Protein AF-A0AA38JMB7-F1 (afdb_monomer)

Solvent-accessible surface area (backbone atoms only — not comparable to full-atom values): 7090 Å² total; per-residue (Å²): 128,72,44,64,70,57,45,53,58,52,50,62,56,20,74,80,43,98,53,33,66,60,26,39,43,37,47,50,30,49,42,51,39,57,38,45,77,69,72,46,50,52,70,56,48,53,53,50,52,55,48,39,54,51,49,36,51,78,70,70,38,51,70,57,52,64,69,42,46,64,52,52,50,52,54,51,50,42,32,75,75,71,37,88,68,64,55,73,66,75,61,78,40,75,66,17,35,50,53,49,51,55,49,50,56,48,49,77,73,43,95,64,89,73,86,53,61,64,92,76,72,40,134

Sequence (123 aa):
MLSQSKTAKLLERCVDEECPELAMEEILSAYVAWKFIRGQSCALVMQKLRYLTIYLRVTGRQWVLERIRQVLMVIATELSLGGGLIGACPGNTSLGKQVWNDLRRKLSTTSYTSNTDPEYGGP

pLDDT: mean 81.99, std 15.2, range [36.66, 94.69]

Secondary structure (DSSP, 8-state):
---HHHHHHHHHHGGGSSSHHHHHHHHHHHHHHHHHHTT--HHHHHHHHHHHHHHHHHTT-HHHHHHTHHHHHHHHHHHHTTSTTTT-S---SHHHHHHHHHHHHHHHHS-------GGGT--

Foldseek 3Di:
DLDLVVLLVLLVCLVVWPHSLLSNLLSLLLSLVVCVLVVDALVVSLVRLVVSLVVCVVVVVVVSCVSCVVSNVVQNVCSVVGVPCRNVRDQPIPSSVVSVVVSVVVVVVDPDPPPDPVVVPDD

Structure (mmCIF, N/CA/C/O backbone):
data_AF-A0AA38JMB7-F1
#
_entry.id   AF-A0AA38JMB7-F1
#
loop_
_atom_site.group_PDB
_atom_site.id
_atom_site.type_symbol
_atom_site.label_atom_id
_atom_site.label_alt_id
_atom_site.label_comp_id
_atom_site.label_asym_id
_atom_site.label_entity_id
_atom_site.label_seq_id
_atom_site.pdbx_PDB_ins_code
_atom_site.Cartn_x
_atom_site.Cartn_y
_atom_site.Cartn_z
_atom_site.occupancy
_atom_site.B_iso_or_equiv
_atom_site.auth_seq_id
_atom_site.auth_comp_id
_atom_site.auth_asym_id
_atom_site.auth_atom_id
_atom_site.pdbx_PDB_model_num
ATOM 1 N N . MET A 1 1 ? 7.897 -9.491 2.025 1.00 72.19 1 MET A N 1
ATOM 2 C CA . MET A 1 1 ? 7.757 -8.112 2.552 1.00 72.19 1 MET A CA 1
ATOM 3 C C . MET A 1 1 ? 6.605 -7.425 1.824 1.00 72.19 1 MET A C 1
ATOM 5 O O . MET A 1 1 ? 6.326 -7.819 0.695 1.00 72.19 1 MET A O 1
ATOM 9 N N . LEU A 1 2 ? 5.860 -6.575 2.547 1.00 80.00 2 LEU A N 1
ATOM 10 C CA . LEU A 1 2 ? 4.543 -6.005 2.202 1.00 80.00 2 LEU A CA 1
ATOM 11 C C . LEU A 1 2 ? 3.664 -6.930 1.331 1.00 80.00 2 LEU A C 1
ATOM 13 O O . LEU A 1 2 ? 3.451 -6.707 0.136 1.00 80.00 2 LEU A O 1
ATOM 17 N N . SER A 1 3 ? 3.215 -8.040 1.930 1.00 88.19 3 SER A N 1
ATOM 18 C CA . SER A 1 3 ? 2.139 -8.875 1.379 1.00 88.19 3 SER A CA 1
ATOM 19 C C . SER A 1 3 ? 0.791 -8.174 1.554 1.00 88.19 3 SER A C 1
ATOM 21 O O . SER A 1 3 ? 0.676 -7.278 2.382 1.00 88.19 3 SER A O 1
ATOM 23 N N . GLN A 1 4 ? -0.242 -8.624 0.837 1.00 88.12 4 GLN A N 1
ATOM 24 C CA . GLN A 1 4 ? -1.608 -8.108 1.012 1.00 88.12 4 GLN A CA 1
ATOM 25 C C . GLN A 1 4 ? -2.066 -8.182 2.472 1.00 88.12 4 GLN A C 1
ATOM 27 O O . GLN A 1 4 ? -2.550 -7.193 3.009 1.00 88.12 4 GLN A O 1
ATOM 32 N N . SER A 1 5 ? -1.819 -9.312 3.145 1.00 91.00 5 SER A N 1
ATOM 33 C CA . SER A 1 5 ? -2.179 -9.481 4.554 1.00 91.00 5 SER A CA 1
ATOM 34 C C . SER A 1 5 ? -1.413 -8.542 5.488 1.00 91.00 5 SER A C 1
ATOM 36 O O . SER A 1 5 ? -2.013 -7.963 6.388 1.00 91.00 5 SER A O 1
ATOM 38 N N . LYS A 1 6 ? -0.099 -8.353 5.279 1.00 92.56 6 LYS A N 1
ATOM 39 C CA . LYS A 1 6 ? 0.703 -7.439 6.107 1.00 92.56 6 LYS A CA 1
ATOM 40 C C . LYS A 1 6 ? 0.275 -5.990 5.880 1.00 92.56 6 LYS A C 1
ATOM 42 O O . LYS A 1 6 ? 0.127 -5.259 6.849 1.00 92.56 6 LYS A O 1
ATOM 47 N N . THR A 1 7 ? 0.050 -5.593 4.629 1.00 92.62 7 THR A N 1
ATOM 48 C CA . THR A 1 7 ? -0.422 -4.248 4.281 1.00 92.62 7 THR A CA 1
ATOM 49 C C . THR A 1 7 ? -1.805 -3.979 4.861 1.00 92.62 7 THR A C 1
ATOM 51 O O . THR A 1 7 ? -1.993 -2.941 5.475 1.00 92.62 7 THR A O 1
ATOM 54 N N . ALA A 1 8 ? -2.739 -4.929 4.779 1.00 92.75 8 ALA A N 1
ATOM 55 C CA . ALA A 1 8 ? -4.064 -4.778 5.378 1.00 92.75 8 ALA A CA 1
ATOM 56 C C . ALA A 1 8 ? -4.011 -4.555 6.899 1.00 92.75 8 ALA A C 1
ATOM 58 O O . ALA A 1 8 ? -4.694 -3.673 7.403 1.00 92.75 8 ALA A O 1
ATOM 59 N N . LYS A 1 9 ? -3.157 -5.299 7.616 1.00 93.31 9 LYS A N 1
ATOM 60 C CA . LYS A 1 9 ? -2.947 -5.100 9.062 1.00 93.31 9 LYS A CA 1
ATOM 61 C C . LYS A 1 9 ? -2.316 -3.745 9.389 1.00 93.31 9 LYS A C 1
ATOM 63 O O . LYS A 1 9 ? -2.624 -3.168 10.421 1.00 93.31 9 LYS A O 1
ATOM 68 N N . LEU A 1 10 ? -1.406 -3.256 8.544 1.00 93.25 10 LEU A N 1
ATOM 69 C CA . LEU A 1 10 ? -0.801 -1.934 8.726 1.00 93.25 10 LEU A CA 1
ATOM 70 C C . LEU A 1 10 ? -1.831 -0.822 8.509 1.00 93.25 10 LEU A C 1
ATOM 72 O O . LEU A 1 10 ? -1.884 0.093 9.316 1.00 93.25 10 LEU A O 1
ATOM 76 N N . LEU A 1 11 ? -2.679 -0.949 7.484 1.00 92.88 11 LEU A N 1
ATOM 77 C CA . LEU A 1 11 ? -3.748 0.012 7.204 1.00 92.88 11 LEU A CA 1
ATOM 78 C C . LEU A 1 11 ? -4.796 0.078 8.323 1.00 92.88 11 LEU A C 1
ATOM 80 O O . LEU A 1 11 ? -5.302 1.153 8.613 1.00 92.88 11 LEU A O 1
ATOM 84 N N . GLU A 1 12 ? -5.105 -1.043 8.980 1.00 92.06 12 GLU A N 1
ATOM 85 C CA . GLU A 1 12 ? -5.989 -1.026 10.156 1.00 92.06 12 GLU A CA 1
ATOM 86 C C . GLU A 1 12 ? -5.397 -0.225 11.318 1.00 92.06 12 GLU A C 1
ATOM 88 O O . GLU A 1 12 ? -6.123 0.498 11.991 1.00 92.06 12 GLU A O 1
ATOM 93 N N . ARG A 1 13 ? -4.078 -0.312 11.523 1.00 92.00 13 ARG A N 1
ATOM 94 C CA . ARG A 1 13 ? -3.378 0.408 12.596 1.00 92.00 13 ARG A CA 1
ATOM 95 C C . ARG A 1 13 ? -3.256 1.910 12.345 1.00 92.00 13 ARG A C 1
ATOM 97 O O . ARG A 1 13 ? -2.935 2.640 13.271 1.00 92.00 13 ARG A O 1
ATOM 104 N N . CYS A 1 14 ? -3.512 2.383 11.125 1.00 90.81 14 CYS A N 1
ATOM 105 C CA . CYS A 1 14 ? -3.469 3.812 10.814 1.00 90.81 14 CYS A CA 1
ATOM 106 C C . CYS A 1 14 ? -4.513 4.630 11.571 1.00 90.81 14 CYS A C 1
ATOM 108 O O . CYS A 1 14 ? -4.326 5.830 11.702 1.00 90.81 14 CYS A O 1
ATOM 110 N N . VAL A 1 15 ? -5.597 4.015 12.058 1.00 87.69 15 VAL A N 1
ATOM 111 C CA . VAL A 1 15 ? -6.613 4.717 12.865 1.00 87.69 15 VAL A CA 1
ATOM 112 C C . VAL A 1 15 ? -6.030 5.316 14.143 1.00 87.69 15 VAL A C 1
ATOM 114 O O . VAL A 1 15 ? -6.556 6.315 14.620 1.00 87.69 15 VAL A O 1
ATOM 117 N N . ASP A 1 16 ? -4.942 4.744 14.657 1.00 87.06 16 ASP A N 1
ATOM 118 C CA . ASP A 1 16 ? -4.295 5.202 15.886 1.00 87.06 16 ASP A CA 1
ATOM 119 C C . ASP A 1 16 ? -3.261 6.323 15.640 1.00 87.06 16 ASP A C 1
ATOM 121 O O . ASP A 1 16 ? -2.643 6.809 16.587 1.00 87.06 16 ASP A O 1
ATOM 125 N N . GLU A 1 17 ? -3.024 6.719 14.383 1.00 88.44 17 GLU A N 1
ATOM 126 C CA . GLU A 1 17 ? -2.111 7.817 14.039 1.00 88.44 17 GLU A CA 1
ATOM 127 C C . GLU A 1 17 ? -2.800 9.180 14.143 1.00 88.44 17 GLU A C 1
ATOM 129 O O . GLU A 1 17 ? -4.005 9.308 13.945 1.00 88.44 17 GLU A O 1
ATOM 134 N N . GLU A 1 18 ? -2.003 10.225 14.374 1.00 85.38 18 GLU A N 1
ATOM 135 C CA . GLU A 1 18 ? -2.478 11.616 14.403 1.00 85.38 18 GLU A CA 1
ATOM 136 C C . GLU A 1 18 ? -3.096 12.043 13.059 1.00 85.38 18 GLU A C 1
ATOM 138 O O . GLU A 1 18 ? -4.102 12.748 13.028 1.00 85.38 18 GLU A O 1
ATOM 143 N N . CYS A 1 19 ? -2.534 11.542 11.951 1.00 86.38 19 CYS A N 1
ATOM 144 C CA . CYS A 1 19 ? -3.030 11.749 10.590 1.00 86.38 19 CYS A CA 1
ATOM 145 C C . CYS A 1 19 ? -3.233 10.394 9.880 1.00 86.38 19 CYS A C 1
ATOM 147 O O . CYS A 1 19 ? -2.351 9.959 9.126 1.00 86.38 19 CYS A O 1
ATOM 149 N N . PRO A 1 20 ? -4.374 9.710 10.096 1.00 88.06 20 PRO A N 1
ATOM 150 C CA . PRO A 1 20 ? -4.629 8.375 9.555 1.00 88.06 20 PRO A CA 1
ATOM 151 C C . PRO A 1 20 ? -4.536 8.294 8.030 1.00 88.06 20 PRO A C 1
ATOM 153 O O . PRO A 1 20 ? -3.947 7.354 7.499 1.00 88.06 20 PRO A O 1
ATOM 156 N N . GLU A 1 21 ? -5.086 9.276 7.314 1.00 87.31 21 GLU A N 1
ATOM 157 C CA . GLU A 1 21 ? -5.084 9.316 5.849 1.00 87.31 21 GLU A CA 1
ATOM 158 C C . GLU A 1 21 ? -3.659 9.380 5.287 1.00 87.31 21 GLU A C 1
ATOM 160 O O . GLU A 1 21 ? -3.319 8.619 4.379 1.00 87.31 21 GLU A O 1
ATOM 165 N N . LEU A 1 22 ? -2.806 10.220 5.883 1.00 87.75 22 LEU A N 1
ATOM 166 C CA . LEU A 1 22 ? -1.402 10.349 5.495 1.00 87.75 22 LEU A CA 1
ATOM 167 C C . LEU A 1 22 ? -0.626 9.056 5.786 1.00 87.75 22 LEU A C 1
ATOM 169 O O . LEU A 1 22 ? 0.140 8.586 4.948 1.00 87.75 22 LEU A O 1
ATOM 173 N N . ALA A 1 23 ? -0.872 8.417 6.934 1.00 90.31 23 ALA A N 1
ATOM 174 C CA . ALA A 1 23 ? -0.248 7.134 7.259 1.00 90.31 23 ALA A CA 1
ATOM 175 C C . ALA A 1 23 ? -0.637 6.042 6.248 1.00 90.31 23 ALA A C 1
ATOM 177 O O . ALA A 1 23 ? 0.200 5.236 5.828 1.00 90.31 23 ALA A O 1
ATOM 178 N N . MET A 1 24 ? -1.907 6.015 5.830 1.00 91.44 24 MET A N 1
ATOM 179 C CA . MET A 1 24 ? -2.388 5.083 4.812 1.00 91.44 24 MET A CA 1
ATOM 180 C C . MET A 1 24 ? -1.741 5.342 3.447 1.00 91.44 24 MET A C 1
ATOM 182 O O . MET A 1 24 ? -1.373 4.381 2.764 1.00 91.44 24 MET A O 1
ATOM 186 N N . GLU A 1 25 ? -1.562 6.607 3.061 1.00 89.62 25 GLU A N 1
ATOM 187 C CA . GLU A 1 25 ? -0.830 6.998 1.852 1.00 89.62 25 GLU A CA 1
ATOM 188 C C . GLU A 1 25 ? 0.623 6.531 1.886 1.00 89.62 25 GLU A C 1
ATOM 190 O O . GLU A 1 25 ? 1.083 5.879 0.943 1.00 89.62 25 GLU A O 1
ATOM 195 N N . GLU A 1 26 ? 1.328 6.764 2.990 1.00 90.25 26 GLU A N 1
ATOM 196 C CA . GLU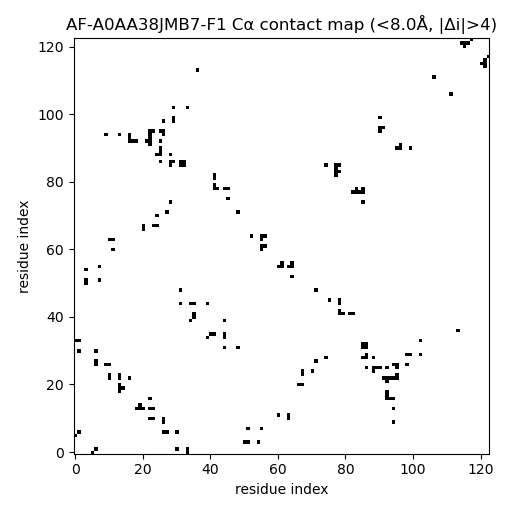 A 1 26 ? 2.715 6.332 3.170 1.00 90.25 26 GLU A CA 1
ATOM 197 C C . GLU A 1 26 ? 2.842 4.798 3.075 1.00 90.25 26 GLU A C 1
ATOM 199 O O . GLU A 1 26 ? 3.755 4.283 2.420 1.00 90.25 26 GLU A O 1
ATOM 204 N N . ILE A 1 27 ? 1.902 4.044 3.661 1.00 92.12 27 ILE A N 1
ATOM 205 C CA . ILE A 1 27 ? 1.879 2.570 3.602 1.00 92.12 27 ILE A CA 1
ATOM 206 C C . ILE A 1 27 ? 1.575 2.053 2.196 1.00 92.12 27 ILE A C 1
ATOM 208 O O . ILE A 1 27 ? 2.197 1.077 1.755 1.00 92.12 27 ILE A O 1
ATOM 212 N N . LEU A 1 28 ? 0.615 2.655 1.491 1.00 91.38 28 LEU A N 1
ATOM 213 C CA . LEU A 1 28 ? 0.279 2.262 0.121 1.00 91.38 28 LEU A CA 1
ATOM 214 C C . LEU A 1 28 ? 1.421 2.599 -0.835 1.00 91.38 28 LEU A C 1
ATOM 216 O O . LEU A 1 28 ? 1.809 1.742 -1.630 1.00 91.38 28 LEU A O 1
ATOM 220 N N . SER A 1 29 ? 2.034 3.770 -0.690 1.00 89.62 29 SER A N 1
ATOM 221 C CA . SER A 1 29 ? 3.225 4.165 -1.444 1.00 89.62 29 SER A CA 1
ATOM 222 C C . SER A 1 29 ? 4.366 3.173 -1.225 1.00 89.62 29 SER A C 1
ATOM 224 O O . SER A 1 29 ? 4.923 2.647 -2.187 1.00 89.62 29 SER A O 1
ATOM 226 N N . ALA A 1 30 ? 4.641 2.792 0.027 1.00 90.19 30 ALA A N 1
ATOM 227 C CA . ALA A 1 30 ? 5.642 1.773 0.335 1.00 90.19 30 ALA A CA 1
ATOM 228 C C . ALA A 1 30 ? 5.281 0.386 -0.236 1.00 90.19 30 ALA A C 1
ATOM 230 O O . ALA A 1 30 ? 6.162 -0.362 -0.673 1.00 90.19 30 ALA A O 1
ATOM 231 N N . TYR A 1 31 ? 3.994 0.012 -0.255 1.00 91.69 31 TYR A N 1
ATOM 232 C CA . TYR A 1 31 ? 3.532 -1.248 -0.854 1.00 91.69 31 TYR A CA 1
ATOM 233 C C . TYR A 1 31 ? 3.840 -1.309 -2.347 1.00 91.69 31 TYR A C 1
ATOM 235 O O . TYR A 1 31 ? 4.318 -2.345 -2.821 1.00 91.69 31 TYR A O 1
ATOM 243 N N . VAL A 1 32 ? 3.569 -0.216 -3.057 1.00 90.38 32 VAL A N 1
ATOM 244 C CA . VAL A 1 32 ? 3.762 -0.066 -4.501 1.00 90.38 32 VAL A CA 1
ATOM 245 C C . VAL A 1 32 ? 5.251 0.032 -4.832 1.00 90.38 32 VAL A C 1
ATOM 247 O O . VAL A 1 32 ? 5.731 -0.760 -5.644 1.00 90.38 32 VAL A O 1
ATOM 250 N N . ALA A 1 33 ? 6.011 0.873 -4.123 1.00 88.25 33 ALA A N 1
ATOM 251 C CA . ALA A 1 33 ? 7.467 0.976 -4.252 1.00 88.25 33 ALA A CA 1
ATOM 252 C C . ALA A 1 33 ? 8.148 -0.389 -4.072 1.00 88.25 33 ALA A C 1
ATOM 254 O O . ALA A 1 33 ? 8.987 -0.796 -4.872 1.00 88.25 33 ALA A O 1
ATOM 255 N N . TRP A 1 34 ? 7.715 -1.177 -3.082 1.00 87.75 34 TRP A N 1
ATOM 256 C CA . TRP A 1 34 ? 8.228 -2.532 -2.890 1.00 87.75 34 TRP A CA 1
ATOM 257 C C . TRP A 1 34 ? 7.942 -3.479 -4.070 1.00 87.75 34 TRP A C 1
ATOM 259 O O . TRP A 1 34 ? 8.683 -4.443 -4.275 1.00 87.75 34 TRP A O 1
ATOM 269 N N . LYS A 1 35 ? 6.869 -3.269 -4.844 1.00 89.38 35 LYS A N 1
ATOM 270 C CA . LYS A 1 35 ? 6.635 -4.054 -6.069 1.00 89.38 35 LYS A CA 1
ATOM 271 C C . LYS A 1 35 ? 7.585 -3.637 -7.183 1.00 89.38 35 LYS A C 1
ATOM 273 O O . LYS A 1 35 ? 8.150 -4.524 -7.820 1.00 89.38 35 LYS A O 1
ATOM 278 N N . PHE A 1 36 ? 7.804 -2.338 -7.355 1.00 85.19 36 PHE A N 1
ATOM 279 C CA . PHE A 1 36 ? 8.742 -1.810 -8.346 1.00 85.19 36 PHE A CA 1
ATOM 280 C C . PHE A 1 36 ? 10.177 -2.242 -8.097 1.00 85.19 36 PHE A C 1
ATOM 282 O O . PHE A 1 36 ? 10.816 -2.767 -9.000 1.00 85.19 36 PHE A O 1
ATOM 289 N N . ILE A 1 37 ? 10.638 -2.145 -6.851 1.00 83.94 37 ILE A N 1
ATOM 290 C CA . ILE A 1 37 ? 11.958 -2.628 -6.418 1.00 83.94 37 ILE A CA 1
ATOM 291 C C . ILE A 1 37 ? 12.193 -4.092 -6.819 1.00 83.94 37 ILE A C 1
ATOM 293 O O . ILE A 1 37 ? 13.315 -4.499 -7.094 1.00 83.94 37 ILE A O 1
ATOM 297 N N . ARG A 1 38 ? 11.132 -4.904 -6.872 1.00 83.81 38 ARG A N 1
ATOM 298 C CA . ARG A 1 38 ? 11.200 -6.312 -7.287 1.00 83.81 38 ARG A CA 1
ATOM 299 C C . ARG A 1 38 ? 11.057 -6.518 -8.800 1.00 83.81 38 ARG A C 1
ATOM 301 O O . ARG A 1 38 ? 10.746 -7.633 -9.218 1.00 83.81 38 ARG A O 1
ATOM 308 N N . GLY A 1 39 ? 11.228 -5.469 -9.600 1.00 82.88 39 GLY A N 1
ATOM 309 C CA . GLY A 1 39 ? 11.166 -5.506 -11.061 1.00 82.88 39 GLY A CA 1
ATOM 310 C C . GLY A 1 39 ? 9.758 -5.677 -11.636 1.00 82.88 39 GLY A C 1
ATOM 311 O O . GLY A 1 39 ? 9.616 -6.136 -12.766 1.00 82.88 39 GLY A O 1
ATOM 312 N N . GLN A 1 40 ? 8.698 -5.379 -10.876 1.00 87.38 40 GLN A N 1
ATOM 313 C CA . GLN A 1 40 ? 7.332 -5.477 -11.407 1.00 87.38 40 GLN A CA 1
ATOM 314 C C . GLN A 1 40 ? 6.998 -4.260 -12.274 1.00 87.38 40 GLN A C 1
ATOM 316 O O . GLN A 1 40 ? 7.248 -3.128 -11.873 1.00 87.38 40 GLN A O 1
ATOM 321 N N . SER A 1 41 ? 6.380 -4.498 -13.433 1.00 88.62 41 SER A N 1
ATOM 322 C CA . SER A 1 41 ? 5.879 -3.437 -14.314 1.00 88.62 41 SER A CA 1
ATOM 323 C C . SER A 1 41 ? 4.659 -2.729 -13.721 1.00 88.62 41 SER A C 1
ATOM 325 O O . SER A 1 41 ? 3.905 -3.329 -12.950 1.00 88.62 41 SER A O 1
ATOM 327 N N . CYS A 1 42 ? 4.391 -1.487 -14.141 1.00 88.62 42 CYS A N 1
ATOM 328 C CA . CYS A 1 42 ? 3.235 -0.711 -13.672 1.00 88.62 42 CYS A CA 1
ATOM 329 C C . CYS A 1 42 ? 1.909 -1.478 -13.796 1.00 88.62 42 CYS A C 1
ATOM 331 O O . CYS A 1 42 ? 1.098 -1.463 -12.871 1.00 88.62 42 CYS A O 1
ATOM 333 N N . ALA A 1 43 ? 1.715 -2.222 -14.892 1.00 89.12 43 ALA A N 1
ATOM 334 C CA . ALA A 1 43 ? 0.528 -3.052 -15.107 1.00 89.12 43 ALA A CA 1
ATOM 335 C C . ALA A 1 43 ? 0.373 -4.148 -14.035 1.00 89.12 43 ALA A C 1
ATOM 337 O O . ALA A 1 43 ? -0.709 -4.329 -13.470 1.00 89.12 43 ALA A O 1
ATOM 338 N N . LEU A 1 44 ? 1.465 -4.846 -13.699 1.00 90.31 44 LEU A N 1
ATOM 339 C CA . LEU A 1 44 ? 1.469 -5.844 -12.627 1.00 90.31 44 LEU A CA 1
ATOM 340 C C . LEU A 1 44 ? 1.204 -5.197 -11.267 1.00 90.31 44 LEU A C 1
ATOM 342 O O . LEU A 1 44 ? 0.432 -5.737 -10.475 1.00 90.31 44 LEU A O 1
ATOM 346 N N . VAL A 1 45 ? 1.794 -4.034 -10.991 1.00 90.75 45 VAL A N 1
ATOM 347 C CA . VAL A 1 45 ? 1.571 -3.314 -9.730 1.00 90.75 45 VAL A CA 1
ATOM 348 C C . VAL A 1 45 ? 0.114 -2.859 -9.596 1.00 90.75 45 VAL A C 1
ATOM 350 O O . VAL A 1 45 ? -0.494 -3.058 -8.542 1.00 90.75 45 VAL A O 1
ATOM 353 N N . MET A 1 46 ? -0.494 -2.366 -10.675 1.00 91.12 46 MET A N 1
ATOM 354 C CA . MET A 1 46 ? -1.914 -2.010 -10.724 1.00 91.12 46 MET A CA 1
ATOM 355 C C . MET A 1 46 ? -2.815 -3.229 -10.470 1.00 91.12 46 MET A C 1
ATOM 357 O O . MET A 1 46 ? -3.763 -3.161 -9.683 1.00 91.12 46 MET A O 1
ATOM 361 N N . GLN A 1 47 ? -2.476 -4.390 -11.037 1.00 92.88 47 GLN A N 1
ATOM 362 C CA . GLN A 1 47 ? -3.165 -5.648 -10.734 1.00 92.88 47 GLN A CA 1
ATOM 363 C C . GLN A 1 47 ? -3.018 -6.040 -9.253 1.00 92.88 47 GLN A C 1
ATOM 365 O O . GLN A 1 47 ? -3.980 -6.500 -8.631 1.00 92.88 47 GLN A O 1
ATOM 370 N N . LYS A 1 48 ? -1.843 -5.831 -8.643 1.00 92.19 48 LYS A N 1
ATOM 371 C CA . LYS A 1 48 ? -1.630 -6.085 -7.208 1.00 92.19 48 LYS A CA 1
ATOM 372 C C . LYS A 1 48 ? -2.444 -5.144 -6.321 1.00 92.19 48 LYS A C 1
ATOM 374 O O . LYS A 1 48 ? -2.981 -5.619 -5.319 1.00 92.19 48 LYS A O 1
ATOM 379 N N . LEU A 1 49 ? -2.594 -3.873 -6.697 1.00 92.75 49 LEU A N 1
ATOM 380 C CA . LEU A 1 49 ? -3.497 -2.936 -6.020 1.00 92.75 49 LEU A CA 1
ATOM 381 C C . LEU A 1 49 ? -4.952 -3.393 -6.120 1.00 92.75 49 LEU A C 1
ATOM 383 O O . LEU A 1 49 ? -5.634 -3.459 -5.100 1.00 92.75 49 LEU A O 1
ATOM 387 N N . ARG A 1 50 ? -5.410 -3.823 -7.302 1.00 92.88 50 ARG A N 1
ATOM 388 C CA . ARG A 1 50 ? -6.752 -4.411 -7.461 1.00 92.88 50 ARG A CA 1
ATOM 389 C C . ARG A 1 50 ? -6.957 -5.630 -6.560 1.00 92.88 50 ARG A C 1
ATOM 391 O O . ARG A 1 50 ? -8.016 -5.798 -5.967 1.00 92.88 50 ARG A O 1
ATOM 398 N N . TYR A 1 51 ? -5.958 -6.496 -6.424 1.00 94.25 51 TYR A N 1
ATOM 399 C CA . TYR A 1 51 ? -6.077 -7.630 -5.509 1.00 94.25 51 TYR A CA 1
ATOM 400 C C . TYR A 1 51 ? -6.055 -7.219 -4.037 1.00 94.25 51 TYR A C 1
ATOM 402 O O . TYR A 1 51 ? -6.735 -7.848 -3.231 1.00 94.25 51 TYR A O 1
ATOM 410 N N . LEU A 1 52 ? -5.318 -6.167 -3.674 1.00 93.81 52 LEU A N 1
ATOM 411 C CA . LEU A 1 52 ? -5.378 -5.601 -2.329 1.00 93.81 52 LEU A CA 1
ATOM 412 C C . LEU A 1 52 ? -6.784 -5.065 -2.025 1.00 93.81 52 LEU A C 1
ATOM 414 O O . LEU A 1 52 ? -7.298 -5.336 -0.943 1.00 93.81 52 LEU A O 1
ATOM 418 N N . THR A 1 53 ? -7.439 -4.380 -2.968 1.00 94.31 53 THR A N 1
ATOM 419 C CA . THR A 1 53 ? -8.795 -3.864 -2.730 1.00 94.31 53 THR A CA 1
ATOM 420 C C . THR A 1 53 ? -9.824 -4.979 -2.568 1.00 94.31 53 THR A C 1
ATOM 422 O O . THR A 1 53 ? -10.643 -4.933 -1.649 1.00 94.31 53 THR A O 1
ATOM 425 N N . ILE A 1 54 ? -9.741 -6.027 -3.394 1.00 94.69 54 ILE A N 1
ATOM 426 C CA . ILE A 1 54 ? -10.567 -7.236 -3.245 1.00 94.69 54 ILE A CA 1
ATOM 427 C C . ILE A 1 54 ? -10.313 -7.891 -1.883 1.00 94.69 54 ILE A C 1
ATOM 429 O O . ILE A 1 54 ? -11.263 -8.221 -1.178 1.00 94.69 54 ILE A O 1
ATOM 433 N N . TYR A 1 55 ? -9.047 -8.034 -1.483 1.00 94.19 55 TYR A N 1
ATOM 434 C CA . TYR A 1 55 ? -8.678 -8.618 -0.195 1.00 94.19 55 TYR A CA 1
ATOM 435 C C . TYR A 1 55 ? -9.259 -7.826 0.985 1.00 94.19 55 TYR A C 1
ATOM 437 O O . TYR A 1 55 ? -9.838 -8.412 1.899 1.00 94.19 55 TYR A O 1
ATOM 445 N N . LEU A 1 56 ? -9.156 -6.494 0.969 1.00 93.81 56 LEU A N 1
ATOM 446 C CA . LEU A 1 56 ? -9.731 -5.647 2.019 1.00 93.81 56 LEU A CA 1
ATOM 447 C C . LEU A 1 56 ? -11.257 -5.796 2.090 1.00 93.81 56 LEU A C 1
ATOM 449 O O . LEU A 1 56 ? -11.804 -5.891 3.186 1.00 93.81 56 LEU A O 1
ATOM 453 N N . ARG A 1 57 ? -11.938 -5.907 0.942 1.00 93.81 57 ARG A N 1
ATOM 454 C CA . ARG A 1 57 ? -13.392 -6.120 0.888 1.00 93.81 57 ARG A CA 1
ATOM 455 C C . ARG A 1 57 ? -13.792 -7.469 1.484 1.00 93.81 57 ARG A C 1
ATOM 457 O O . ARG A 1 57 ? -14.629 -7.513 2.376 1.00 93.81 57 ARG A O 1
ATOM 464 N N . VAL A 1 58 ? -13.177 -8.558 1.019 1.00 94.50 58 VAL A N 1
ATOM 465 C CA . VAL A 1 58 ? -13.504 -9.928 1.464 1.00 94.50 58 VAL A CA 1
ATOM 466 C C . VAL A 1 58 ? -13.194 -10.128 2.946 1.00 94.50 58 VAL A C 1
ATOM 468 O O . VAL A 1 58 ? -13.870 -10.892 3.624 1.00 94.50 58 VAL A O 1
ATOM 471 N N . THR A 1 59 ? -12.198 -9.418 3.472 1.00 93.38 59 THR A N 1
ATOM 472 C CA . THR A 1 59 ? -11.812 -9.524 4.882 1.00 93.38 59 THR A CA 1
ATOM 473 C C . THR A 1 59 ? -12.510 -8.518 5.806 1.00 93.38 59 THR A C 1
ATOM 475 O O . THR A 1 59 ? -12.061 -8.331 6.935 1.00 93.38 59 THR A O 1
ATOM 478 N N . GLY A 1 60 ? -13.587 -7.868 5.348 1.00 91.38 60 GLY A N 1
ATOM 479 C CA . GLY A 1 60 ? -14.432 -6.995 6.174 1.00 91.38 60 GLY A CA 1
ATOM 480 C C . GLY A 1 60 ? -13.845 -5.612 6.479 1.00 91.38 60 GLY A C 1
ATOM 481 O O . GLY A 1 60 ? -14.399 -4.870 7.284 1.00 91.38 60 GLY A O 1
ATOM 482 N N . ARG A 1 61 ? -12.749 -5.215 5.824 1.00 92.75 61 ARG A N 1
ATOM 483 C CA . ARG A 1 61 ? -12.054 -3.930 6.033 1.00 92.75 61 ARG A CA 1
ATOM 484 C C . ARG A 1 61 ? -12.603 -2.829 5.122 1.00 92.75 61 ARG A C 1
ATOM 486 O O . ARG A 1 61 ? -11.850 -2.066 4.519 1.00 92.75 61 ARG A O 1
ATOM 493 N N . GLN A 1 62 ? -13.925 -2.757 4.972 1.00 91.00 62 GLN A N 1
ATOM 494 C CA . GLN A 1 62 ? -14.557 -1.837 4.021 1.00 91.00 62 GLN A CA 1
ATOM 495 C C . GLN A 1 62 ? -14.378 -0.362 4.407 1.00 91.00 62 GLN A C 1
ATOM 497 O O . GLN A 1 62 ? -14.228 0.484 3.533 1.00 91.00 62 GLN A O 1
ATOM 502 N N . TRP A 1 63 ? -14.294 -0.063 5.703 1.00 90.25 63 TRP A N 1
ATOM 503 C CA . TRP A 1 63 ? -13.994 1.285 6.189 1.00 90.25 63 TRP A CA 1
ATOM 504 C C . TRP A 1 63 ? -12.595 1.763 5.759 1.00 90.25 63 TRP A C 1
ATOM 506 O O . TRP A 1 63 ? -12.433 2.926 5.396 1.00 90.25 63 TRP A O 1
ATOM 516 N N . VAL A 1 64 ? -11.602 0.859 5.722 1.00 92.19 64 VAL A N 1
ATOM 517 C CA . VAL A 1 64 ? -10.251 1.163 5.219 1.00 92.19 64 VAL A CA 1
ATOM 518 C C . VAL A 1 64 ? -10.337 1.537 3.748 1.00 92.19 64 VAL A C 1
ATOM 520 O O . VAL A 1 64 ? -9.766 2.541 3.342 1.00 92.19 64 VAL A O 1
ATOM 523 N N . LEU A 1 65 ? -11.072 0.746 2.955 1.00 91.50 65 LEU A N 1
ATOM 524 C CA . LEU A 1 65 ? -11.257 0.995 1.523 1.0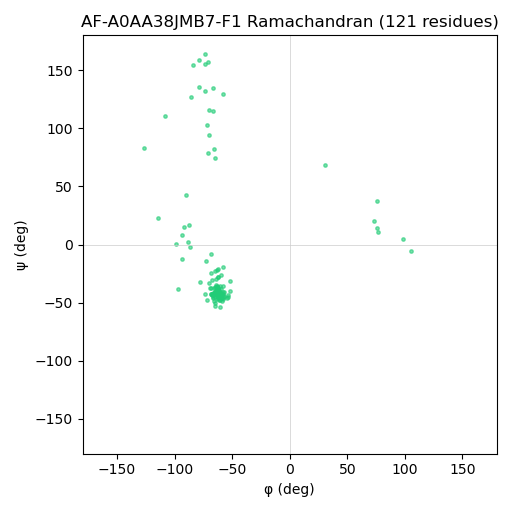0 91.50 65 LEU A CA 1
ATOM 525 C C . LEU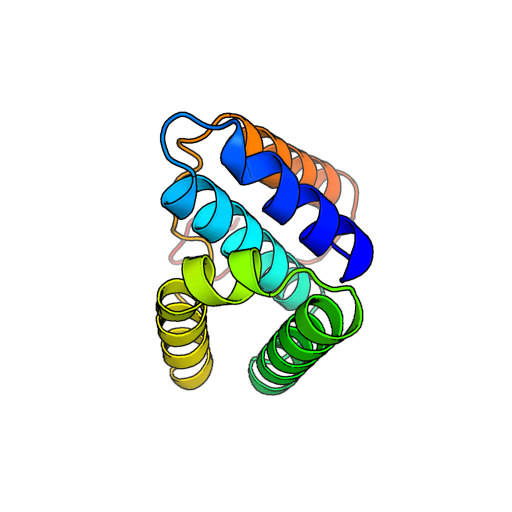 A 1 65 ? -11.846 2.373 1.239 1.00 91.50 65 LEU A C 1
ATOM 527 O O . LEU A 1 65 ? -11.401 3.024 0.297 1.00 91.50 65 LEU A O 1
ATOM 531 N N . GLU A 1 66 ? -12.817 2.802 2.041 1.00 90.69 66 GLU A N 1
ATOM 532 C CA . GLU A 1 66 ? -13.439 4.113 1.871 1.00 90.69 66 GLU A CA 1
ATOM 533 C C . GLU A 1 66 ? -12.436 5.241 2.140 1.00 90.69 66 GLU A C 1
ATOM 535 O O . GLU A 1 66 ? -12.311 6.164 1.338 1.00 90.69 66 GLU A O 1
ATOM 540 N N . ARG A 1 67 ? -11.637 5.112 3.208 1.00 88.88 67 ARG A N 1
ATOM 541 C CA . ARG A 1 67 ? -10.601 6.092 3.574 1.00 88.88 67 ARG A CA 1
ATOM 542 C C . ARG A 1 67 ? -9.490 6.198 2.533 1.00 88.88 67 ARG A C 1
ATOM 544 O O . ARG A 1 67 ? -9.059 7.297 2.206 1.00 88.88 67 ARG A O 1
ATOM 551 N N . ILE A 1 68 ? -9.059 5.075 1.959 1.00 90.50 68 ILE A N 1
ATOM 552 C CA . ILE A 1 68 ? -7.963 5.063 0.977 1.00 90.50 68 ILE A CA 1
ATOM 553 C C . I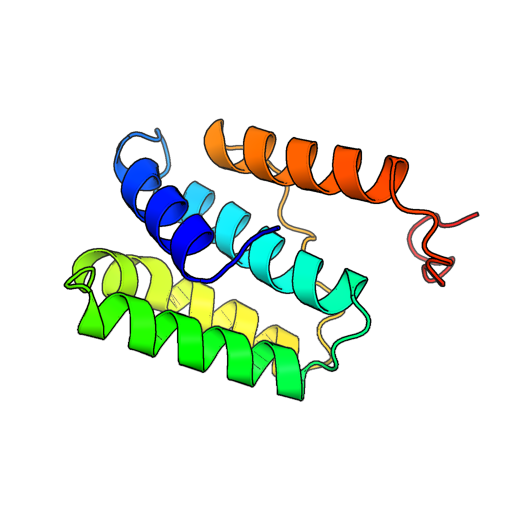LE A 1 68 ? -8.422 5.268 -0.467 1.00 90.50 68 ILE A C 1
ATOM 555 O O . ILE A 1 68 ? -7.594 5.212 -1.375 1.00 90.50 68 ILE A O 1
ATOM 559 N N . ARG A 1 69 ? -9.719 5.475 -0.728 1.00 90.94 69 ARG A N 1
ATOM 560 C CA . ARG A 1 69 ? -10.255 5.525 -2.099 1.00 90.94 69 ARG A CA 1
ATOM 561 C C . ARG A 1 69 ? -9.571 6.594 -2.948 1.00 90.94 69 ARG A C 1
ATOM 563 O O . ARG A 1 69 ? -9.214 6.325 -4.093 1.00 90.94 69 ARG A O 1
ATOM 570 N N . GLN A 1 70 ? -9.379 7.788 -2.388 1.00 88.00 70 GLN A N 1
ATOM 571 C CA . GLN A 1 70 ? -8.706 8.894 -3.073 1.00 88.00 70 GLN A CA 1
ATOM 572 C C . GLN A 1 70 ? -7.227 8.588 -3.314 1.00 88.00 70 GLN A C 1
ATOM 574 O O . GLN A 1 70 ? -6.759 8.710 -4.442 1.00 88.00 70 GLN A O 1
ATOM 579 N N . VAL A 1 71 ? -6.533 8.075 -2.298 1.00 88.00 71 VAL A N 1
ATOM 580 C CA . VAL A 1 71 ? -5.127 7.658 -2.395 1.00 88.00 71 VAL A CA 1
ATOM 581 C C . VAL A 1 71 ? -4.929 6.603 -3.487 1.00 88.00 71 VAL A C 1
ATOM 583 O O . VAL A 1 71 ? -4.029 6.712 -4.314 1.00 88.00 71 VAL A O 1
ATOM 586 N N . LEU A 1 72 ? -5.803 5.596 -3.548 1.00 90.06 72 LEU A N 1
ATOM 587 C CA . LEU A 1 72 ? -5.755 4.569 -4.587 1.00 90.06 72 LEU A CA 1
ATOM 588 C C . LEU A 1 72 ? -5.956 5.149 -5.990 1.00 90.06 72 LEU A C 1
ATOM 590 O O . LEU A 1 72 ? -5.318 4.665 -6.921 1.00 90.06 72 LEU A O 1
ATOM 594 N N . MET A 1 73 ? -6.819 6.157 -6.155 1.00 89.75 73 MET A N 1
ATOM 595 C CA . MET A 1 73 ? -7.007 6.831 -7.445 1.00 89.75 73 MET A CA 1
ATOM 596 C C . MET A 1 73 ? -5.761 7.614 -7.861 1.00 89.75 73 MET A C 1
ATOM 598 O O . MET A 1 73 ? -5.356 7.506 -9.017 1.00 89.75 73 MET A O 1
ATOM 602 N N . VAL A 1 74 ? -5.130 8.344 -6.938 1.00 87.38 74 VAL A N 1
ATOM 603 C CA . VAL A 1 74 ? -3.882 9.081 -7.208 1.00 87.38 74 VAL A CA 1
ATOM 604 C C . VAL A 1 74 ? -2.780 8.113 -7.630 1.00 87.38 74 VAL A C 1
ATOM 606 O O . VAL A 1 74 ? -2.265 8.218 -8.740 1.00 87.38 74 VAL A O 1
ATOM 609 N N . ILE A 1 75 ? -2.522 7.081 -6.823 1.00 87.81 75 ILE A N 1
ATOM 610 C CA . ILE A 1 75 ? -1.514 6.056 -7.122 1.00 87.81 75 ILE A CA 1
ATOM 611 C C . ILE A 1 75 ? -1.816 5.347 -8.450 1.00 87.81 75 ILE A C 1
ATOM 613 O O . ILE A 1 75 ? -0.911 5.100 -9.243 1.00 87.81 75 ILE A O 1
ATOM 617 N N . ALA A 1 76 ? -3.076 4.993 -8.722 1.00 88.00 76 ALA A N 1
ATOM 618 C CA . ALA A 1 76 ? -3.446 4.353 -9.985 1.00 88.00 76 ALA A CA 1
ATOM 619 C C . ALA A 1 76 ? -3.213 5.276 -11.190 1.00 88.00 76 ALA A C 1
ATOM 621 O O . ALA A 1 76 ? -2.779 4.802 -12.241 1.00 88.00 76 ALA A O 1
ATOM 622 N N . THR A 1 77 ? -3.461 6.576 -11.027 1.00 87.38 77 THR A N 1
ATOM 623 C CA . THR A 1 77 ? -3.200 7.588 -12.057 1.00 87.38 77 THR A CA 1
ATOM 624 C C . THR A 1 77 ? -1.700 7.710 -12.308 1.00 87.38 77 THR A C 1
ATOM 626 O O . THR A 1 77 ? -1.266 7.581 -13.449 1.00 87.38 77 THR A O 1
ATOM 629 N N . GLU A 1 78 ? -0.882 7.827 -11.264 1.00 85.88 78 GLU A N 1
ATOM 630 C CA . GLU A 1 78 ? 0.581 7.851 -11.397 1.00 85.88 78 GLU A CA 1
ATOM 631 C C . GLU A 1 78 ? 1.124 6.583 -12.063 1.00 85.88 78 GLU A C 1
ATOM 633 O O . GLU A 1 78 ? 1.953 6.657 -12.970 1.00 85.88 78 GLU A O 1
ATOM 638 N N . LEU A 1 79 ? 0.611 5.410 -11.675 1.00 86.06 79 LEU A N 1
ATOM 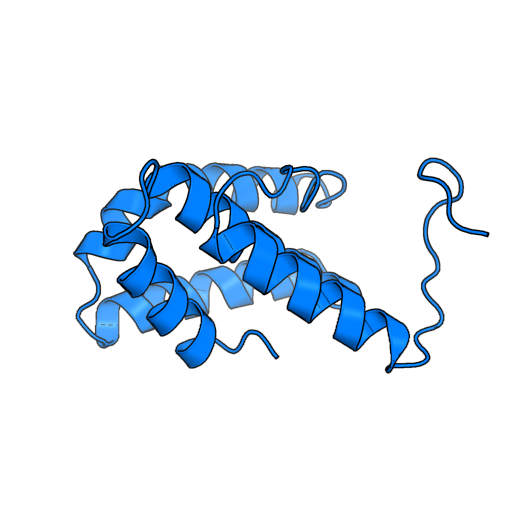639 C CA . LEU A 1 79 ? 0.956 4.133 -12.303 1.00 86.06 79 LEU A CA 1
ATOM 640 C C . LEU A 1 79 ? 0.610 4.111 -13.793 1.00 86.06 79 LEU A C 1
ATOM 642 O O . LEU A 1 79 ? 1.370 3.548 -14.581 1.00 86.06 79 LEU A O 1
ATOM 646 N N . SER A 1 80 ? -0.521 4.706 -14.182 1.00 85.31 80 SER A N 1
ATOM 647 C CA . SER A 1 80 ? -0.923 4.804 -15.589 1.00 85.31 80 SER A CA 1
ATOM 648 C C . SER A 1 80 ? -0.015 5.730 -16.406 1.00 85.31 80 SER A C 1
ATOM 650 O O . SER A 1 80 ? 0.129 5.523 -17.607 1.00 85.31 80 SER A O 1
ATOM 652 N N . LEU A 1 81 ? 0.654 6.682 -15.746 1.00 84.62 81 LEU A N 1
ATOM 653 C CA . LEU A 1 81 ? 1.605 7.628 -16.340 1.00 84.62 81 LEU A CA 1
ATOM 654 C C . LEU A 1 81 ? 3.070 7.152 -16.271 1.00 84.62 81 LEU A C 1
ATOM 656 O O . LEU A 1 81 ? 3.975 7.909 -16.602 1.00 84.62 81 LEU A O 1
ATOM 660 N N . GLY A 1 82 ? 3.322 5.909 -15.848 1.00 78.88 82 GLY A N 1
ATOM 661 C CA . GLY A 1 82 ? 4.668 5.319 -15.811 1.00 78.88 82 GLY A CA 1
ATOM 662 C C . GLY A 1 82 ? 5.290 5.196 -14.417 1.00 78.88 82 GLY A C 1
ATOM 663 O O . GLY A 1 82 ? 6.326 4.556 -14.281 1.00 78.88 82 GLY A O 1
ATOM 664 N N . GLY A 1 83 ? 4.642 5.713 -13.370 1.00 75.31 83 GLY A N 1
ATOM 665 C CA . GLY A 1 83 ? 4.990 5.426 -11.974 1.00 75.31 83 GLY A CA 1
ATOM 666 C C . GLY A 1 83 ? 6.239 6.118 -11.420 1.00 75.31 83 GLY A C 1
ATOM 667 O O . GLY A 1 83 ? 6.702 5.732 -10.350 1.00 75.31 83 GLY A O 1
ATOM 668 N N . GLY A 1 84 ? 6.770 7.137 -12.103 1.00 69.88 84 GLY A N 1
ATOM 669 C CA . GLY A 1 84 ? 8.021 7.810 -11.720 1.00 69.88 84 GLY A CA 1
ATOM 670 C C . GLY A 1 84 ? 7.993 8.559 -10.379 1.00 69.88 84 GLY A C 1
ATOM 671 O O . GLY A 1 84 ? 9.038 8.741 -9.771 1.00 69.88 84 GLY A O 1
ATOM 672 N N . LEU A 1 85 ? 6.814 8.954 -9.883 1.00 67.38 85 LEU A N 1
ATOM 673 C CA . LEU A 1 85 ? 6.664 9.714 -8.627 1.00 67.38 85 LEU A CA 1
ATOM 674 C C . LEU A 1 85 ? 6.280 8.847 -7.418 1.00 67.38 85 LEU A C 1
ATOM 676 O O . LEU A 1 85 ? 6.145 9.335 -6.293 1.00 67.38 85 LEU A O 1
ATOM 680 N N . ILE A 1 86 ? 6.134 7.542 -7.628 1.00 70.44 86 ILE A N 1
ATOM 681 C CA . ILE A 1 86 ? 5.646 6.631 -6.601 1.00 70.44 86 ILE A CA 1
ATOM 682 C C . ILE A 1 86 ? 6.707 6.470 -5.516 1.00 70.44 86 ILE A C 1
ATOM 684 O O . ILE A 1 86 ? 7.772 5.896 -5.737 1.00 70.44 86 ILE A O 1
ATOM 688 N N . GLY A 1 87 ? 6.374 6.918 -4.307 1.00 62.62 87 GLY A N 1
ATOM 689 C CA . GLY A 1 87 ? 7.288 6.883 -3.167 1.00 62.62 87 GLY A CA 1
ATOM 690 C C . GLY A 1 87 ? 8.015 8.197 -2.887 1.00 62.62 87 GLY A C 1
ATOM 691 O O . GLY A 1 87 ? 8.807 8.233 -1.951 1.00 62.62 87 GLY A O 1
ATOM 692 N N . ALA A 1 88 ? 7.705 9.275 -3.616 1.00 63.75 88 ALA A N 1
ATOM 693 C CA . ALA A 1 88 ? 8.135 10.630 -3.259 1.00 63.75 88 ALA A CA 1
ATOM 694 C C . ALA A 1 88 ? 7.462 11.161 -1.974 1.00 63.75 88 ALA A C 1
ATOM 696 O O . ALA A 1 88 ? 7.844 12.214 -1.469 1.00 63.75 88 ALA A O 1
ATOM 697 N N . CYS A 1 89 ? 6.472 10.437 -1.436 1.00 64.62 89 CYS A N 1
ATOM 698 C CA . CYS A 1 89 ? 5.775 10.798 -0.208 1.00 64.62 89 CYS A CA 1
ATOM 699 C C . CYS A 1 89 ? 6.738 10.708 0.999 1.00 64.62 89 CYS A C 1
ATOM 701 O O . CYS A 1 89 ? 7.219 9.611 1.319 1.00 64.62 89 CYS A O 1
ATOM 703 N N . PRO A 1 90 ? 7.060 11.834 1.665 1.00 60.09 90 PRO A N 1
ATOM 704 C CA . PRO A 1 90 ? 7.945 11.828 2.820 1.00 60.09 90 PRO A CA 1
ATOM 705 C C . PRO A 1 90 ? 7.286 11.080 3.980 1.00 60.09 90 PRO A C 1
ATOM 707 O O . PRO A 1 90 ? 6.125 11.310 4.292 1.00 60.09 90 PRO A O 1
ATOM 710 N N . GLY A 1 91 ? 8.040 10.197 4.644 1.00 67.06 91 GLY A N 1
ATOM 711 C CA . GLY A 1 91 ? 7.569 9.505 5.843 1.00 67.06 91 GLY A CA 1
ATOM 712 C C . GLY A 1 91 ? 7.453 10.477 7.015 1.00 67.06 91 GLY A C 1
ATOM 713 O O . GLY A 1 91 ? 8.436 10.708 7.722 1.00 67.06 91 GLY A O 1
ATOM 714 N N . ASN A 1 92 ? 6.266 11.027 7.222 1.00 79.62 92 ASN A N 1
ATOM 715 C CA . ASN A 1 92 ? 5.934 11.978 8.273 1.00 79.62 92 ASN A CA 1
ATOM 716 C C . ASN A 1 92 ? 5.294 11.274 9.473 1.00 79.62 92 ASN A C 1
ATOM 718 O O . ASN A 1 92 ? 5.643 11.602 10.613 1.00 79.62 92 ASN A O 1
ATOM 722 N N . THR A 1 93 ? 4.452 10.263 9.231 1.00 86.56 93 THR A N 1
ATOM 723 C CA . THR A 1 93 ? 3.751 9.521 10.296 1.00 86.56 93 THR A CA 1
ATOM 724 C C . THR A 1 93 ? 4.642 8.489 10.981 1.00 86.56 93 THR A C 1
ATOM 726 O O . THR A 1 93 ? 5.666 8.056 10.434 1.00 86.56 93 THR A O 1
ATOM 729 N N . SER A 1 94 ? 4.289 8.081 12.205 1.00 88.56 94 SER A N 1
ATOM 730 C CA . SER A 1 94 ? 5.127 7.154 12.976 1.00 88.56 94 SER A CA 1
ATOM 731 C C . SER A 1 94 ? 5.168 5.771 12.309 1.00 88.56 94 SER A C 1
ATOM 733 O O . SER A 1 94 ? 6.247 5.204 12.079 1.00 88.56 94 SER A O 1
ATOM 735 N N . LEU A 1 95 ? 4.001 5.278 11.883 1.00 88.88 95 LEU A N 1
ATOM 736 C CA . LEU A 1 95 ? 3.841 4.034 11.139 1.00 88.88 95 LEU A CA 1
ATOM 737 C C . LEU A 1 95 ? 4.494 4.093 9.760 1.00 88.88 95 LEU A C 1
ATOM 739 O O . LEU A 1 95 ? 5.195 3.147 9.388 1.00 88.88 95 LEU A O 1
ATOM 743 N N . GLY A 1 96 ? 4.320 5.167 8.992 1.00 87.00 96 GLY A N 1
ATOM 744 C CA . GLY A 1 96 ? 4.944 5.235 7.674 1.00 87.00 96 GLY A CA 1
ATOM 745 C C . GLY A 1 96 ? 6.462 5.357 7.756 1.00 87.00 96 GLY A C 1
ATOM 746 O O . GLY A 1 96 ? 7.153 4.639 7.028 1.00 87.00 96 GLY A O 1
ATOM 747 N N . LYS A 1 97 ? 7.018 6.108 8.723 1.00 89.62 97 LYS A N 1
ATOM 748 C CA . LYS A 1 97 ? 8.464 6.073 9.033 1.00 89.62 97 LYS A CA 1
ATOM 749 C C . LYS A 1 97 ? 8.936 4.655 9.325 1.00 89.62 97 LYS A C 1
ATOM 751 O O . LYS A 1 97 ? 9.957 4.231 8.781 1.00 89.62 97 LYS A O 1
ATOM 756 N N . GLN A 1 98 ? 8.206 3.902 10.150 1.00 89.88 98 GLN A N 1
ATOM 757 C CA . GLN A 1 98 ? 8.539 2.509 10.452 1.00 89.88 98 GLN A CA 1
ATOM 758 C C . GLN A 1 98 ? 8.573 1.652 9.179 1.00 89.88 98 GLN A C 1
ATOM 760 O O . GLN A 1 98 ? 9.552 0.943 8.939 1.00 89.88 98 GLN A O 1
ATOM 765 N N . VAL A 1 99 ? 7.542 1.741 8.338 1.00 90.00 99 VAL A N 1
ATOM 766 C CA . VAL A 1 99 ? 7.417 0.937 7.113 1.00 90.00 99 VAL A CA 1
ATOM 767 C C . VAL A 1 99 ? 8.489 1.292 6.082 1.00 90.00 99 VAL A C 1
ATOM 769 O O . VAL A 1 99 ? 9.095 0.390 5.499 1.00 90.00 99 VAL A O 1
ATOM 772 N N . TRP A 1 100 ? 8.778 2.577 5.885 1.00 88.62 100 TRP A N 1
ATOM 773 C CA . TRP A 1 100 ? 9.833 3.039 4.981 1.00 88.62 100 TRP A CA 1
ATOM 774 C C . TRP A 1 100 ? 11.235 2.693 5.488 1.00 88.62 100 TRP A C 1
ATOM 776 O O . TRP A 1 100 ? 12.095 2.303 4.698 1.00 88.62 100 TRP A O 1
ATOM 786 N N . ASN A 1 101 ? 11.470 2.762 6.800 1.00 88.75 101 ASN A N 1
ATOM 787 C CA . ASN A 1 101 ? 12.724 2.307 7.403 1.00 88.75 101 ASN A CA 1
ATOM 788 C C . ASN A 1 101 ? 12.904 0.788 7.248 1.00 88.75 101 ASN A C 1
ATOM 790 O O . ASN A 1 101 ? 14.006 0.331 6.944 1.00 88.75 101 ASN A O 1
ATOM 794 N N . ASP A 1 102 ? 11.843 -0.003 7.431 1.00 87.50 102 ASP A N 1
ATOM 795 C CA . ASP A 1 102 ? 11.852 -1.451 7.184 1.00 87.50 102 ASP A CA 1
ATOM 796 C C . ASP A 1 102 ? 12.145 -1.773 5.712 1.00 87.50 102 ASP A C 1
ATOM 798 O O . ASP A 1 102 ? 12.861 -2.733 5.412 1.00 87.50 102 ASP A O 1
ATOM 802 N N . LEU A 1 103 ? 11.597 -0.972 4.793 1.00 86.06 103 LEU A N 1
ATOM 803 C CA . LEU A 1 103 ? 11.845 -1.090 3.361 1.00 86.06 103 LEU A CA 1
ATOM 804 C C . LEU A 1 103 ? 13.304 -0.798 3.020 1.00 86.06 103 LEU A C 1
ATOM 806 O O . LEU A 1 103 ? 13.952 -1.641 2.399 1.00 86.06 103 LEU A O 1
ATOM 810 N N . ARG A 1 104 ? 13.846 0.324 3.504 1.00 84.88 104 ARG A N 1
ATOM 811 C CA . ARG A 1 104 ? 15.257 0.691 3.318 1.00 84.88 104 ARG A CA 1
ATOM 812 C C . ARG A 1 104 ? 16.207 -0.357 3.896 1.00 84.88 104 ARG A C 1
ATOM 814 O O . ARG A 1 104 ? 17.101 -0.805 3.191 1.00 84.88 104 ARG A O 1
ATOM 821 N N . ARG A 1 105 ? 15.966 -0.854 5.116 1.00 84.56 105 ARG A N 1
ATOM 822 C CA . ARG A 1 105 ? 16.788 -1.926 5.718 1.00 84.56 105 ARG A CA 1
ATOM 823 C C . ARG A 1 105 ? 16.824 -3.198 4.871 1.00 84.56 105 ARG A C 1
ATOM 825 O O . ARG A 1 105 ? 17.845 -3.884 4.813 1.00 84.56 105 ARG A O 1
ATOM 832 N N . LYS A 1 106 ? 15.714 -3.532 4.212 1.00 81.31 106 LYS A N 1
ATOM 833 C CA . LYS A 1 106 ? 15.636 -4.715 3.349 1.00 81.31 106 LYS A CA 1
ATOM 834 C C . LYS A 1 106 ? 16.282 -4.511 1.992 1.00 81.31 106 LYS A C 1
ATOM 836 O O . LYS A 1 106 ? 16.856 -5.460 1.473 1.00 81.31 106 LYS A O 1
ATOM 841 N N . LEU A 1 107 ? 16.244 -3.295 1.460 1.00 75.88 107 LEU A N 1
ATOM 842 C CA . LEU A 1 107 ? 17.059 -2.925 0.307 1.00 75.88 107 LEU A CA 1
ATOM 843 C C . LEU A 1 107 ? 18.548 -3.059 0.627 1.00 75.88 107 LEU A C 1
ATOM 845 O O . LEU A 1 107 ? 19.255 -3.730 -0.103 1.00 75.88 107 LEU A O 1
ATOM 849 N N . SER A 1 108 ? 19.009 -2.535 1.765 1.00 70.12 108 SER A N 1
ATOM 850 C CA . SER A 1 108 ? 20.427 -2.610 2.148 1.00 70.12 108 SER A CA 1
ATOM 851 C C . SER A 1 108 ? 20.946 -4.038 2.344 1.00 70.12 108 SER A C 1
ATOM 853 O O . SER A 1 108 ? 22.132 -4.289 2.179 1.00 70.12 108 SER A O 1
ATOM 855 N N . THR A 1 109 ? 20.072 -4.978 2.714 1.00 66.06 109 THR A N 1
ATOM 856 C CA . THR A 1 109 ? 20.427 -6.394 2.918 1.00 66.06 109 THR A CA 1
ATOM 857 C C . THR A 1 109 ? 20.210 -7.263 1.684 1.00 66.06 109 THR A C 1
ATOM 859 O O . THR A 1 109 ? 20.682 -8.398 1.654 1.00 66.06 109 THR A O 1
ATOM 862 N N . THR A 1 110 ? 19.513 -6.760 0.664 1.00 58.38 110 THR A N 1
ATOM 863 C CA . THR A 1 110 ? 19.295 -7.490 -0.583 1.00 58.38 1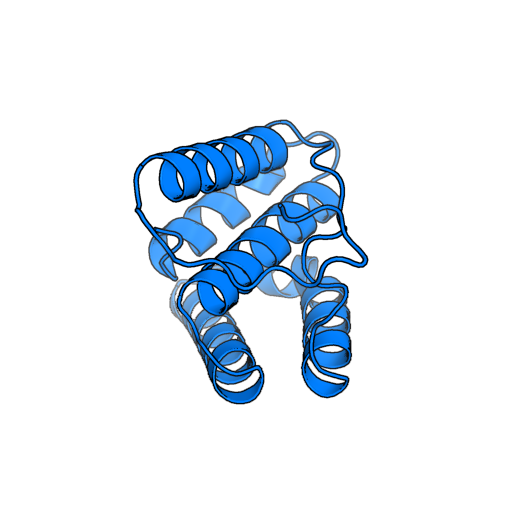10 THR A CA 1
ATOM 864 C C . THR A 1 110 ? 20.136 -6.831 -1.664 1.00 58.38 110 THR A C 1
ATOM 866 O O . THR A 1 110 ? 19.828 -5.718 -2.069 1.00 58.38 110 THR A O 1
ATOM 869 N N . SER A 1 111 ? 21.183 -7.507 -2.138 1.00 47.97 111 SER A N 1
ATOM 870 C CA . SER A 1 111 ? 22.020 -7.069 -3.261 1.00 47.97 111 SER A CA 1
ATOM 871 C C . SER A 1 111 ? 21.209 -7.035 -4.562 1.00 47.97 111 SER A C 1
ATOM 873 O O . SER A 1 111 ? 21.305 -7.916 -5.411 1.00 47.97 111 SER A O 1
ATOM 875 N N . TYR A 1 112 ? 20.353 -6.028 -4.700 1.00 52.94 112 TYR A N 1
ATOM 876 C CA . TYR A 1 112 ? 19.730 -5.667 -5.960 1.00 52.94 112 TYR A CA 1
ATOM 877 C C . TYR A 1 112 ? 20.678 -4.728 -6.692 1.00 52.94 112 TYR A C 1
ATOM 879 O O . TYR A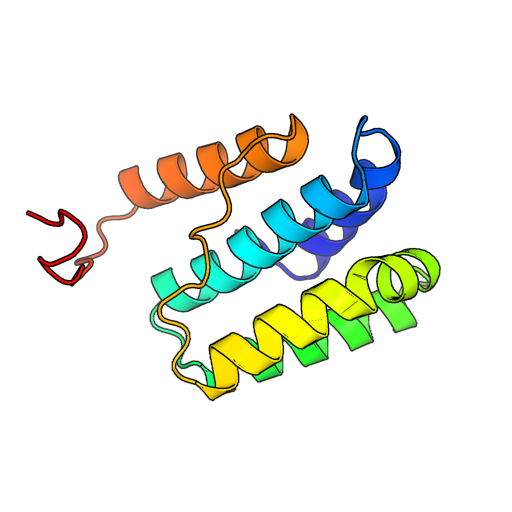 1 112 ? 21.078 -3.696 -6.160 1.00 52.94 112 TYR A O 1
ATOM 887 N N . THR A 1 113 ? 20.991 -5.065 -7.938 1.00 44.75 113 THR A N 1
ATOM 888 C CA . THR A 1 113 ? 21.430 -4.097 -8.942 1.00 44.75 113 THR A CA 1
ATOM 889 C C . THR A 1 113 ? 20.255 -3.163 -9.214 1.00 44.75 113 THR A C 1
ATOM 891 O O . THR A 1 113 ? 19.443 -3.397 -10.111 1.00 44.75 113 THR A O 1
ATOM 894 N N . SER A 1 114 ? 20.079 -2.158 -8.361 1.00 45.47 114 SER A N 1
ATOM 895 C CA . SER A 1 114 ? 19.173 -1.056 -8.635 1.00 45.47 114 SER A CA 1
ATOM 896 C C . SER A 1 114 ? 19.809 -0.210 -9.731 1.00 45.47 114 SER A C 1
ATOM 898 O O . SER A 1 114 ? 20.726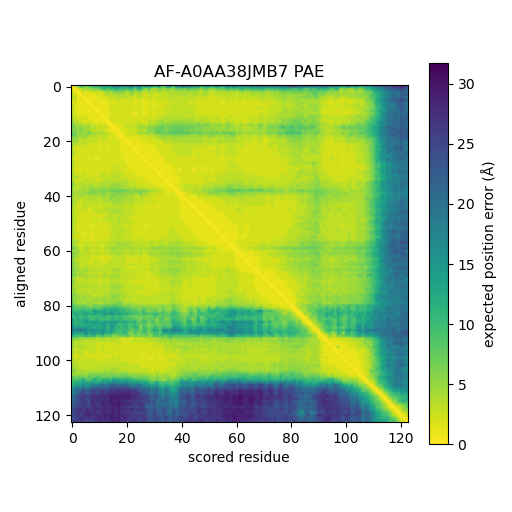 0.557 -9.457 1.00 45.47 114 SER A O 1
ATOM 900 N N . ASN A 1 115 ? 19.324 -0.341 -10.966 1.00 42.91 115 ASN A N 1
ATOM 901 C CA . ASN A 1 115 ? 19.465 0.732 -11.947 1.00 42.91 115 ASN A CA 1
ATOM 902 C C . ASN A 1 115 ? 18.537 1.863 -11.494 1.00 42.91 115 ASN A C 1
ATOM 904 O O . ASN A 1 115 ? 17.394 1.966 -11.931 1.00 42.91 115 ASN A O 1
ATOM 908 N N . THR A 1 116 ? 18.992 2.626 -10.507 1.00 44.75 116 THR A N 1
ATOM 909 C CA . THR A 1 116 ? 18.432 3.933 -10.185 1.00 44.75 116 THR A CA 1
ATOM 910 C C . THR A 1 116 ? 18.876 4.906 -11.259 1.00 44.75 116 THR A C 1
ATOM 912 O O . THR A 1 116 ? 20.052 4.937 -11.613 1.00 44.75 116 THR A O 1
ATOM 915 N N . ASP A 1 117 ? 17.922 5.669 -11.776 1.00 41.91 117 ASP A N 1
ATOM 916 C CA . ASP A 1 117 ? 18.180 6.767 -12.696 1.00 41.91 117 ASP A CA 1
ATOM 917 C C . ASP A 1 117 ? 19.125 7.790 -12.021 1.00 41.91 117 ASP A C 1
ATOM 919 O O . ASP A 1 117 ? 18.862 8.177 -10.871 1.00 41.91 117 ASP A O 1
ATOM 923 N N . PRO A 1 118 ? 20.232 8.208 -12.666 1.00 47.34 118 PRO A N 1
ATOM 924 C CA . PRO A 1 118 ? 21.177 9.172 -12.096 1.00 47.34 118 PRO A CA 1
ATOM 925 C C . PRO A 1 118 ? 20.537 10.521 -11.733 1.00 47.34 118 PRO A C 1
ATOM 927 O O . PRO A 1 118 ? 21.074 11.232 -10.883 1.00 47.34 118 PRO A O 1
ATOM 930 N N . GLU A 1 119 ? 19.370 10.860 -12.290 1.00 42.81 119 GLU A N 1
ATOM 931 C CA . GLU A 1 119 ? 18.645 12.097 -11.959 1.00 42.81 119 GLU A CA 1
ATOM 932 C C . GLU A 1 119 ? 18.195 12.187 -10.487 1.00 42.81 119 GLU A C 1
ATOM 934 O O . GLU A 1 119 ? 18.013 13.285 -9.964 1.00 42.81 119 GLU A O 1
ATOM 939 N N . TYR A 1 120 ? 18.085 11.054 -9.782 1.00 42.97 120 TYR A N 1
ATOM 940 C CA . TYR A 1 120 ? 17.680 11.002 -8.369 1.00 42.97 120 TYR A CA 1
ATOM 941 C C . TYR A 1 120 ? 18.785 10.508 -7.419 1.00 42.97 120 TYR A C 1
ATOM 943 O O . TYR A 1 120 ? 18.497 10.066 -6.304 1.00 42.97 120 TYR A O 1
ATOM 951 N N . GLY A 1 121 ? 20.057 10.621 -7.819 1.00 36.66 121 GLY A N 1
ATOM 952 C CA . GLY A 1 121 ? 21.194 10.386 -6.920 1.00 36.66 121 GLY A CA 1
ATOM 953 C C . GLY A 1 121 ? 21.482 8.911 -6.628 1.00 36.66 121 GLY A C 1
ATOM 954 O O . GLY A 1 121 ? 21.837 8.556 -5.502 1.00 36.66 121 GLY A O 1
ATOM 955 N N . GLY A 1 122 ? 21.328 8.048 -7.634 1.00 39.88 122 GLY A N 1
ATOM 956 C CA . GLY A 1 122 ? 22.003 6.749 -7.650 1.00 39.88 122 GLY A CA 1
ATOM 957 C C . GLY A 1 122 ? 23.503 6.901 -7.951 1.00 39.88 122 GLY A C 1
ATOM 958 O O . GLY A 1 122 ? 23.877 7.917 -8.538 1.00 39.88 122 GLY A O 1
ATOM 959 N N . PRO A 1 123 ? 24.355 5.945 -7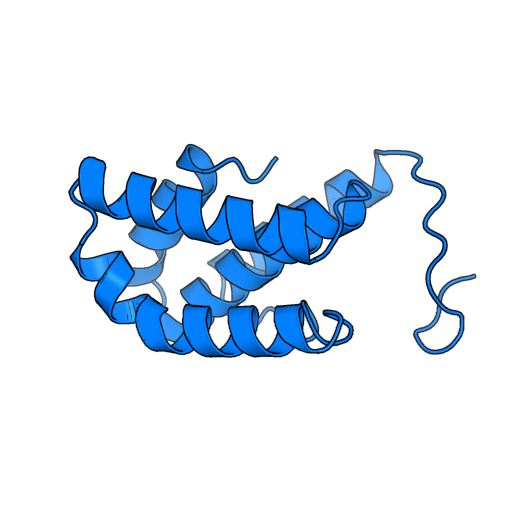.531 1.00 42.22 123 PRO A N 1
ATOM 960 C CA . PRO A 1 123 ? 25.793 5.981 -7.808 1.00 42.22 123 PRO A CA 1
ATOM 961 C C . PRO A 1 123 ? 26.121 5.966 -9.305 1.00 42.22 123 PRO A C 1
ATOM 963 O O . PRO A 1 123 ? 25.331 5.380 -10.081 1.00 42.22 123 PRO A O 1
#

Radius of gyration: 14.08 Å; Cα contacts (8 Å, |Δi|>4): 112; chains: 1; bounding box: 40×22×32 Å

Organism: NCBI:txid2804957

Mean predicted aligned error: 7.49 Å